Protein AF-A0A3S5BUR5-F1 (afdb_monomer_lite)

Structure (mmCIF, N/CA/C/O backbone):
data_AF-A0A3S5BUR5-F1
#
_entry.id   AF-A0A3S5BUR5-F1
#
loop_
_atom_site.group_PDB
_atom_site.id
_atom_site.type_symbol
_atom_site.la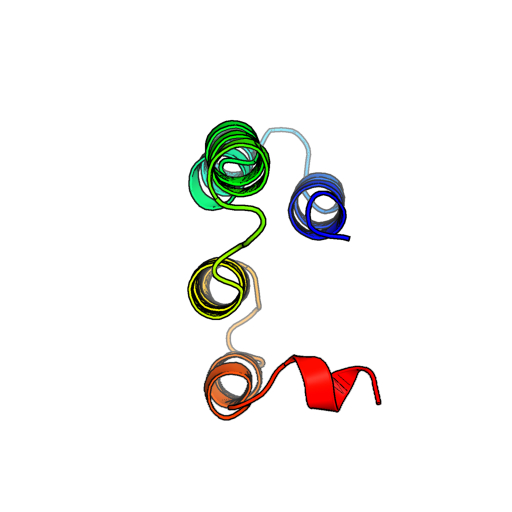bel_atom_id
_atom_site.label_alt_id
_atom_site.label_comp_id
_atom_site.label_asym_id
_atom_site.label_entity_id
_atom_site.label_seq_id
_atom_site.pdbx_PDB_ins_code
_atom_site.Cartn_x
_atom_site.Cartn_y
_atom_site.Cartn_z
_atom_site.occupancy
_atom_site.B_iso_or_equiv
_atom_site.auth_seq_id
_atom_site.auth_comp_id
_atom_site.auth_asym_id
_atom_site.auth_atom_id
_atom_site.pdbx_PDB_model_num
ATOM 1 N N . MET A 1 1 ? -0.921 -6.554 11.005 1.00 61.72 1 MET A N 1
ATOM 2 C CA . MET A 1 1 ? -1.232 -6.860 9.588 1.00 61.72 1 MET A CA 1
ATOM 3 C C . MET A 1 1 ? -1.057 -5.635 8.690 1.00 61.72 1 MET A C 1
ATOM 5 O O . MET A 1 1 ? -0.342 -5.745 7.709 1.00 61.72 1 MET A O 1
ATOM 9 N N . MET A 1 2 ? -1.622 -4.468 9.031 1.00 70.56 2 MET A N 1
ATOM 10 C CA . MET A 1 2 ? -1.570 -3.257 8.184 1.00 70.56 2 MET A CA 1
ATOM 11 C C . MET A 1 2 ? -0.170 -2.683 7.912 1.00 70.56 2 MET A C 1
ATOM 13 O O . MET A 1 2 ? 0.028 -1.988 6.928 1.00 70.56 2 MET A O 1
ATOM 17 N N . GLU A 1 3 ? 0.824 -2.967 8.745 1.00 74.56 3 GLU A N 1
ATOM 18 C CA . GLU A 1 3 ? 2.200 -2.522 8.470 1.00 74.56 3 GLU A CA 1
ATOM 19 C C . GLU A 1 3 ? 2.942 -3.476 7.529 1.00 74.56 3 GLU A C 1
ATOM 21 O O . GLU A 1 3 ? 3.960 -3.119 6.948 1.00 74.56 3 GLU A O 1
ATOM 26 N N . LEU A 1 4 ? 2.426 -4.695 7.346 1.00 79.62 4 LEU A N 1
ATOM 27 C CA . LEU A 1 4 ? 3.131 -5.743 6.619 1.00 79.62 4 LEU A CA 1
ATOM 28 C C . LEU A 1 4 ? 3.160 -5.472 5.111 1.00 79.62 4 LEU A C 1
ATOM 30 O O . LEU A 1 4 ? 4.171 -5.734 4.472 1.00 79.62 4 LEU A O 1
ATOM 34 N N . VAL A 1 5 ? 2.080 -4.929 4.544 1.00 83.31 5 VAL A N 1
ATOM 35 C CA . VAL A 1 5 ? 1.976 -4.680 3.096 1.00 83.31 5 VAL A CA 1
ATOM 36 C C . VAL A 1 5 ? 3.044 -3.690 2.606 1.00 83.31 5 VAL A C 1
ATOM 38 O O . VAL A 1 5 ? 3.839 -4.087 1.755 1.00 83.31 5 VAL A O 1
ATOM 41 N N . PRO A 1 6 ? 3.149 -2.452 3.133 1.00 87.44 6 PRO A N 1
ATOM 42 C CA . PRO A 1 6 ? 4.201 -1.528 2.708 1.00 87.44 6 PRO A CA 1
ATOM 43 C C . PRO A 1 6 ? 5.610 -2.065 2.995 1.00 87.44 6 PRO A C 1
ATOM 45 O O . PRO A 1 6 ? 6.486 -1.910 2.150 1.00 87.44 6 PRO A O 1
ATOM 48 N N . VAL A 1 7 ? 5.831 -2.766 4.116 1.00 87.81 7 VAL A N 1
ATOM 49 C CA . VAL A 1 7 ? 7.133 -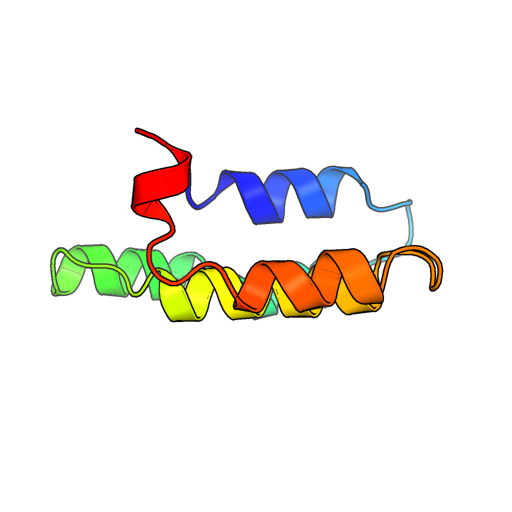3.391 4.425 1.00 87.81 7 VAL A CA 1
ATOM 50 C C . VAL A 1 7 ? 7.526 -4.431 3.373 1.00 87.81 7 VAL A C 1
ATOM 52 O O . VAL A 1 7 ? 8.658 -4.415 2.889 1.00 87.81 7 VAL A O 1
ATOM 55 N N . LEU A 1 8 ? 6.600 -5.312 2.981 1.00 87.50 8 LEU A N 1
ATOM 56 C CA . LEU A 1 8 ? 6.845 -6.311 1.941 1.00 87.50 8 LEU A CA 1
ATOM 57 C C . LEU A 1 8 ? 7.096 -5.652 0.583 1.00 87.50 8 LEU A C 1
ATOM 59 O O . LEU A 1 8 ? 8.048 -6.022 -0.096 1.00 87.50 8 LEU A O 1
ATOM 63 N N . LEU A 1 9 ? 6.296 -4.650 0.207 1.00 86.50 9 LEU A N 1
ATOM 64 C CA . LEU A 1 9 ? 6.461 -3.929 -1.058 1.00 86.50 9 LEU A CA 1
ATOM 65 C C . LEU A 1 9 ? 7.810 -3.204 -1.135 1.00 86.50 9 LEU A C 1
ATOM 67 O O . LEU A 1 9 ? 8.492 -3.292 -2.152 1.00 86.50 9 LEU A O 1
ATOM 71 N N . ILE A 1 10 ? 8.228 -2.547 -0.050 1.00 89.62 10 ILE A N 1
ATOM 72 C CA . ILE A 1 10 ? 9.545 -1.904 0.050 1.00 89.62 10 ILE A CA 1
ATOM 73 C C . ILE A 1 10 ? 10.670 -2.944 -0.030 1.00 89.62 10 ILE A C 1
ATOM 75 O O . ILE A 1 10 ? 11.700 -2.685 -0.651 1.00 89.62 10 ILE A O 1
ATOM 79 N N . GLY A 1 11 ? 10.476 -4.128 0.558 1.00 90.19 11 GLY A N 1
ATOM 80 C CA . GLY A 1 11 ? 11.427 -5.239 0.488 1.00 90.19 11 GLY A CA 1
ATOM 81 C C . GLY A 1 11 ? 11.645 -5.799 -0.924 1.00 90.19 11 GLY A C 1
ATOM 82 O O . GLY A 1 11 ? 12.675 -6.420 -1.171 1.00 90.19 11 GLY A O 1
ATOM 83 N N . LEU A 1 12 ? 10.716 -5.558 -1.856 1.00 87.50 12 LEU A N 1
ATOM 84 C CA . LEU A 1 12 ? 10.840 -5.947 -3.267 1.00 87.50 12 LEU A CA 1
ATOM 85 C C . LEU A 1 12 ? 11.586 -4.909 -4.120 1.00 87.50 12 LEU A C 1
ATOM 87 O O . LEU A 1 12 ? 11.865 -5.171 -5.292 1.00 87.50 12 LEU A O 1
ATOM 91 N N . LEU A 1 13 ? 11.891 -3.730 -3.569 1.00 88.94 13 LEU A N 1
ATOM 92 C CA . LEU A 1 13 ? 12.541 -2.657 -4.315 1.00 88.94 13 LEU A CA 1
ATOM 93 C C . LEU A 1 13 ? 14.020 -2.952 -4.565 1.00 88.94 13 LEU A C 1
ATOM 95 O O . LEU A 1 13 ? 14.755 -3.417 -3.692 1.00 88.94 13 LEU A O 1
ATOM 99 N N . LEU A 1 14 ? 14.478 -2.590 -5.759 1.00 89.31 14 LEU A N 1
ATOM 100 C CA . LEU A 1 14 ? 15.892 -2.604 -6.112 1.00 89.31 14 LEU A CA 1
ATOM 101 C C . LEU A 1 14 ? 16.609 -1.363 -5.546 1.00 89.31 14 LEU A C 1
ATOM 103 O O . LEU A 1 14 ? 15.989 -0.304 -5.372 1.00 89.31 14 LEU A O 1
ATOM 107 N N . PRO A 1 15 ? 17.932 -1.440 -5.306 1.00 92.69 15 PRO A N 1
ATOM 108 C CA . PRO A 1 15 ? 18.725 -0.272 -4.939 1.00 92.69 15 PRO A CA 1
ATOM 109 C C . PRO A 1 15 ? 18.546 0.878 -5.944 1.00 92.69 15 PRO A C 1
ATOM 111 O O . PRO A 1 15 ? 18.546 0.662 -7.154 1.00 92.69 15 PRO A O 1
ATOM 114 N N . GLY A 1 16 ? 18.403 2.108 -5.444 1.00 90.12 16 GLY A N 1
ATOM 115 C CA . GLY A 1 16 ? 18.232 3.311 -6.273 1.00 90.12 16 GLY A CA 1
ATOM 116 C C . GLY A 1 16 ? 16.782 3.678 -6.617 1.00 90.12 16 GLY A C 1
ATOM 117 O O . GLY A 1 16 ? 16.551 4.741 -7.186 1.00 90.12 16 GLY A O 1
ATOM 118 N N . GLN A 1 17 ? 15.787 2.875 -6.224 1.00 90.00 17 GLN A N 1
ATOM 119 C CA . GLN A 1 17 ? 14.362 3.171 -6.444 1.00 90.00 17 GLN A CA 1
ATOM 120 C C . GLN A 1 17 ? 13.757 4.091 -5.358 1.00 90.00 17 GLN A C 1
ATOM 122 O O . GLN A 1 17 ? 12.683 3.813 -4.828 1.00 90.00 17 GLN A O 1
ATOM 127 N N . ALA A 1 18 ? 14.438 5.192 -5.015 1.00 91.56 18 ALA A N 1
ATOM 128 C CA . ALA A 1 18 ? 14.023 6.100 -3.934 1.00 91.56 18 ALA A CA 1
ATOM 129 C C . ALA A 1 18 ? 12.623 6.701 -4.161 1.00 91.56 18 ALA A C 1
ATOM 131 O O . ALA A 1 18 ? 11.764 6.580 -3.300 1.00 91.56 18 ALA A O 1
ATOM 132 N N . ASN A 1 19 ? 12.337 7.203 -5.367 1.00 91.19 19 ASN A N 1
ATOM 133 C CA . ASN A 1 19 ? 11.011 7.747 -5.697 1.00 91.19 19 ASN A CA 1
ATOM 134 C C . ASN A 1 19 ? 9.880 6.725 -5.504 1.00 91.19 19 ASN A C 1
ATOM 136 O O . ASN A 1 19 ? 8.751 7.079 -5.177 1.00 91.19 19 ASN A O 1
ATOM 140 N N . LEU A 1 20 ? 10.175 5.448 -5.756 1.00 87.81 20 LEU A N 1
ATOM 141 C CA . LEU A 1 20 ? 9.196 4.377 -5.657 1.00 87.81 20 LEU A CA 1
ATOM 142 C C . LEU A 1 20 ? 8.948 3.980 -4.198 1.00 87.81 20 LEU A C 1
ATOM 144 O O . LEU A 1 20 ? 7.804 3.738 -3.821 1.00 87.81 20 LEU A O 1
ATOM 148 N N . ARG A 1 21 ? 10.005 3.986 -3.377 1.00 91.38 21 ARG A N 1
ATOM 149 C CA . ARG A 1 21 ? 9.907 3.881 -1.917 1.00 91.38 21 ARG A CA 1
ATOM 150 C C . ARG A 1 21 ? 9.039 5.002 -1.355 1.00 91.38 21 ARG A C 1
ATOM 152 O O . ARG A 1 21 ? 8.044 4.700 -0.705 1.00 91.38 21 ARG A O 1
ATOM 159 N N . ASP A 1 22 ? 9.365 6.253 -1.672 1.00 91.06 22 ASP A N 1
ATOM 160 C CA . ASP A 1 22 ? 8.633 7.420 -1.173 1.00 91.06 22 ASP A CA 1
ATOM 161 C C . ASP A 1 22 ? 7.155 7.345 -1.572 1.00 91.06 22 ASP A C 1
ATOM 163 O O . ASP A 1 22 ? 6.266 7.640 -0.778 1.00 91.06 22 ASP A O 1
ATOM 167 N N . HIS A 1 23 ? 6.871 6.881 -2.793 1.00 87.94 23 HIS A N 1
ATOM 168 C CA . HIS A 1 23 ? 5.503 6.688 -3.255 1.00 87.94 23 HIS A CA 1
ATOM 169 C C . HIS A 1 23 ? 4.741 5.617 -2.456 1.00 87.94 23 HIS A C 1
ATOM 171 O O . HIS A 1 23 ? 3.578 5.841 -2.119 1.00 87.94 23 HIS A O 1
ATOM 177 N N . ILE A 1 24 ? 5.371 4.476 -2.142 1.00 89.94 24 ILE A N 1
ATOM 178 C CA . ILE A 1 24 ? 4.765 3.431 -1.298 1.00 89.94 24 ILE A CA 1
ATOM 179 C C . ILE A 1 24 ? 4.489 3.981 0.106 1.00 89.94 24 ILE A C 1
ATOM 181 O O . ILE A 1 24 ? 3.384 3.814 0.620 1.00 89.94 24 ILE A O 1
ATOM 185 N N . GLU A 1 25 ? 5.468 4.654 0.713 1.00 89.81 25 GLU A N 1
ATOM 186 C CA . GLU A 1 25 ? 5.351 5.214 2.064 1.00 89.81 25 GLU A CA 1
ATOM 187 C C . GLU A 1 25 ? 4.233 6.266 2.140 1.00 89.81 25 GLU A C 1
ATOM 189 O O . GLU A 1 25 ? 3.400 6.214 3.044 1.00 89.81 25 GLU A O 1
ATOM 194 N N . GLN A 1 26 ? 4.134 7.149 1.142 1.00 88.44 26 GLN A N 1
ATOM 195 C CA . GLN A 1 26 ? 3.064 8.149 1.046 1.00 88.44 26 GLN A CA 1
ATOM 196 C C . GLN A 1 26 ? 1.681 7.526 0.825 1.00 88.44 26 GLN A C 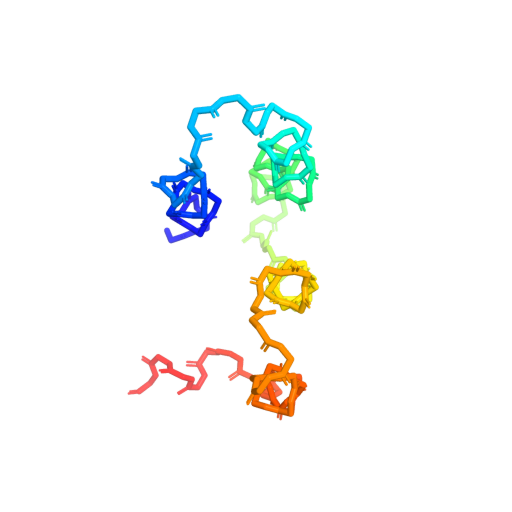1
ATOM 198 O O . GLN A 1 26 ? 0.702 7.962 1.426 1.00 88.44 26 GLN A O 1
ATOM 203 N N . GLN A 1 27 ? 1.572 6.515 -0.042 1.00 88.19 27 GLN A N 1
ATOM 204 C CA . GLN A 1 27 ? 0.297 5.838 -0.301 1.00 88.19 27 GLN A CA 1
ATOM 205 C C . GLN A 1 27 ? -0.226 5.108 0.938 1.00 88.19 27 GLN A C 1
ATOM 207 O O . GLN A 1 27 ? -1.436 5.039 1.134 1.00 88.19 27 GLN A O 1
ATOM 212 N N . PHE A 1 28 ? 0.654 4.560 1.773 1.00 88.56 28 PHE A N 1
ATOM 213 C CA . PHE A 1 28 ? 0.252 3.755 2.922 1.00 88.56 28 PHE A CA 1
ATOM 214 C C . PHE A 1 28 ? 0.299 4.469 4.267 1.00 88.56 28 PHE A C 1
ATOM 216 O O . PHE A 1 28 ? 0.105 3.764 5.252 1.00 88.56 28 PHE A O 1
ATOM 223 N N . ASP A 1 29 ? 0.503 5.795 4.307 1.00 85.31 29 ASP A N 1
ATOM 224 C CA . ASP A 1 29 ? 0.656 6.636 5.511 1.00 85.31 29 ASP A CA 1
ATOM 225 C C . ASP A 1 29 ? 0.131 5.971 6.799 1.00 85.31 29 ASP A C 1
ATOM 227 O O . ASP A 1 29 ? -1.051 6.046 7.180 1.00 85.31 29 ASP A O 1
ATOM 231 N N . LEU A 1 30 ? 1.044 5.223 7.424 1.00 83.06 30 LEU A N 1
ATOM 232 C CA . LEU A 1 30 ? 0.730 4.350 8.545 1.00 83.06 30 LEU A CA 1
ATOM 233 C C . LEU A 1 30 ? 0.523 5.165 9.817 1.00 83.06 30 LEU A C 1
ATOM 235 O O . LEU A 1 30 ? -0.242 4.738 10.678 1.00 83.06 30 LEU A O 1
ATOM 239 N N . GLU A 1 31 ? 1.145 6.341 9.915 1.00 87.12 31 GLU A N 1
ATOM 240 C CA . GLU A 1 31 ? 0.992 7.264 11.039 1.00 87.12 31 GLU A CA 1
ATOM 241 C C . GLU A 1 31 ? -0.431 7.824 11.088 1.00 87.12 31 GLU A C 1
ATOM 243 O O . GLU A 1 31 ? -1.106 7.713 12.117 1.00 87.12 31 GLU A O 1
ATOM 248 N N . THR A 1 32 ? -0.945 8.327 9.960 1.00 87.06 32 THR A N 1
ATOM 249 C CA . THR A 1 32 ? -2.336 8.805 9.880 1.00 87.06 32 THR A CA 1
ATOM 250 C C . THR A 1 32 ? -3.320 7.667 10.157 1.00 87.06 32 THR A C 1
ATOM 252 O O . THR A 1 32 ? -4.271 7.822 10.925 1.00 87.06 32 THR A O 1
ATOM 255 N N . THR A 1 33 ? -3.066 6.485 9.589 1.00 85.62 33 THR A N 1
ATOM 256 C CA . THR A 1 33 ? -3.916 5.300 9.785 1.00 85.62 33 THR A CA 1
ATOM 257 C C . THR A 1 33 ? -3.940 4.843 11.251 1.00 85.62 33 THR A C 1
ATOM 259 O O . THR A 1 33 ? -4.996 4.509 11.790 1.00 85.62 33 THR A O 1
ATOM 262 N N . ARG A 1 34 ? -2.783 4.849 11.922 1.00 87.62 34 ARG A N 1
ATOM 263 C CA . ARG A 1 34 ? -2.638 4.515 13.345 1.00 87.62 34 ARG A CA 1
ATOM 264 C C . ARG A 1 34 ? -3.334 5.537 14.237 1.00 87.62 34 ARG A C 1
ATOM 266 O O . ARG A 1 34 ? -4.006 5.140 15.187 1.00 87.62 34 ARG A O 1
ATOM 273 N N . SER A 1 35 ? -3.200 6.821 13.917 1.00 88.75 35 SER A N 1
ATOM 274 C CA . SER A 1 35 ? -3.864 7.903 14.650 1.00 88.75 35 SER A CA 1
ATOM 275 C C . SER A 1 35 ? -5.384 7.760 14.567 1.00 88.75 35 SER A C 1
ATOM 277 O O . SER A 1 35 ? -6.052 7.728 15.598 1.00 88.75 35 SER A O 1
ATOM 279 N N . GLN A 1 36 ? -5.926 7.520 13.367 1.00 88.06 36 GLN A N 1
ATOM 280 C CA . GLN A 1 36 ? -7.356 7.263 13.181 1.00 88.06 36 GLN A CA 1
ATOM 281 C C . GLN A 1 36 ? -7.841 6.064 14.010 1.00 88.06 36 GLN A C 1
ATOM 283 O O . GLN A 1 36 ? -8.897 6.139 14.640 1.00 88.06 36 GLN A O 1
ATOM 288 N N . LEU A 1 37 ? -7.084 4.962 14.025 1.00 89.56 37 LEU A N 1
ATOM 289 C CA . LEU A 1 37 ? -7.434 3.782 14.817 1.00 89.56 37 LEU A CA 1
ATOM 290 C C . LEU A 1 37 ? -7.451 4.094 16.318 1.00 89.56 37 LEU A C 1
ATOM 292 O O . LEU A 1 37 ? -8.353 3.642 17.019 1.00 89.56 37 LEU A O 1
ATOM 296 N N . ALA A 1 38 ? -6.479 4.863 16.808 1.00 93.06 38 ALA A N 1
ATOM 297 C CA . ALA A 1 38 ? -6.415 5.257 18.211 1.00 93.06 38 ALA A CA 1
ATOM 298 C C . ALA A 1 38 ? -7.587 6.170 18.617 1.00 93.06 38 ALA A C 1
ATOM 300 O O . ALA A 1 38 ? -8.118 6.025 19.715 1.00 93.06 38 ALA A O 1
ATOM 301 N N . GLU A 1 39 ? -8.005 7.081 17.736 1.00 93.25 39 GLU A N 1
ATOM 302 C CA . GLU A 1 39 ? -9.086 8.040 17.998 1.00 93.25 39 GLU A CA 1
ATOM 303 C C . GLU A 1 39 ? -10.484 7.433 17.847 1.00 93.25 39 GLU A C 1
ATOM 305 O O . GLU A 1 39 ? -11.382 7.721 18.636 1.00 93.25 39 GLU A O 1
ATOM 310 N N . THR A 1 40 ? -10.686 6.603 16.822 1.00 91.75 40 THR A N 1
ATOM 311 C CA . THR A 1 40 ? -12.018 6.112 16.433 1.00 91.75 40 THR A CA 1
ATOM 312 C C . THR A 1 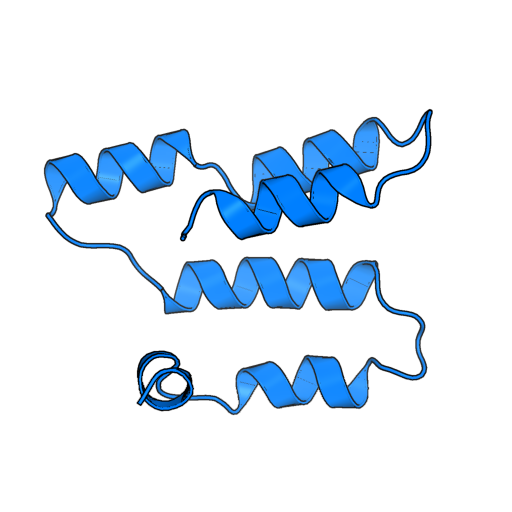40 ? -12.260 4.650 16.790 1.00 91.75 40 THR A C 1
ATOM 314 O O . THR A 1 40 ? -13.397 4.193 16.731 1.00 91.75 40 THR A O 1
ATOM 317 N N . GLY A 1 41 ? -11.210 3.893 17.128 1.00 90.38 41 GLY A N 1
ATOM 318 C CA . GLY A 1 41 ? -11.275 2.443 17.334 1.00 90.38 41 GLY A CA 1
ATOM 319 C C . GLY A 1 41 ? -11.456 1.634 16.044 1.00 90.38 41 GLY A C 1
ATOM 320 O O . GLY A 1 41 ? -11.574 0.409 16.095 1.00 90.38 41 GLY A O 1
ATOM 321 N N . HIS A 1 42 ? -11.466 2.294 14.883 1.00 86.06 42 HIS A N 1
ATOM 322 C CA . HIS A 1 42 ? -11.761 1.683 13.595 1.00 86.06 42 HIS A CA 1
ATOM 323 C C . HIS A 1 42 ? -10.754 2.098 12.526 1.00 86.06 42 HIS A C 1
ATOM 325 O O . HIS A 1 42 ? -10.057 3.105 12.636 1.00 86.06 42 HIS A O 1
ATOM 331 N N . VAL A 1 43 ? -10.699 1.314 11.450 1.00 85.25 43 VAL A N 1
ATOM 332 C CA . VAL A 1 43 ? -9.882 1.624 10.281 1.00 85.25 43 VAL A CA 1
ATOM 333 C C . VAL A 1 43 ? -10.647 1.297 9.006 1.00 85.25 43 VAL A C 1
ATOM 335 O O . VAL A 1 43 ? -11.311 0.263 8.917 1.00 85.25 43 VAL A O 1
ATOM 338 N N . GLN A 1 44 ? -10.562 2.175 8.007 1.00 83.00 44 GLN A N 1
ATOM 339 C CA . GLN A 1 44 ? -11.282 1.990 6.749 1.00 83.00 44 GLN A CA 1
ATOM 340 C C . GLN A 1 44 ? -10.524 1.028 5.824 1.00 83.00 44 GLN A C 1
ATOM 342 O O . GLN A 1 44 ? -9.706 1.444 4.999 1.00 83.00 44 GLN A O 1
ATOM 347 N N . LEU A 1 45 ? -10.818 -0.269 5.938 1.00 82.31 45 LEU A N 1
ATOM 348 C CA . LEU A 1 45 ? -10.157 -1.319 5.152 1.00 82.31 45 LEU A CA 1
ATOM 349 C C . LEU A 1 45 ? -10.350 -1.159 3.639 1.00 82.31 45 LEU A C 1
ATOM 351 O O . LEU A 1 45 ? -9.404 -1.389 2.895 1.00 82.31 45 LEU A O 1
ATOM 355 N N . ALA A 1 46 ? -11.516 -0.695 3.180 1.00 83.38 46 ALA A N 1
ATOM 356 C CA . ALA A 1 46 ? -11.764 -0.471 1.752 1.00 83.38 46 ALA A CA 1
ATOM 357 C C . ALA A 1 46 ? -10.786 0.553 1.144 1.00 83.38 46 ALA A C 1
ATOM 359 O O . ALA A 1 46 ? -10.198 0.320 0.091 1.00 83.38 46 ALA A O 1
ATOM 360 N N . GLY A 1 47 ? -10.538 1.663 1.849 1.00 84.69 47 GLY A N 1
ATOM 361 C CA . GLY A 1 47 ? -9.564 2.665 1.410 1.00 84.69 47 GLY A CA 1
ATOM 362 C C . GLY A 1 47 ? -8.130 2.135 1.452 1.00 84.69 47 GLY A C 1
ATOM 363 O O . GLY A 1 47 ? -7.307 2.483 0.611 1.00 84.69 47 GLY A O 1
ATOM 364 N N . TYR A 1 48 ? -7.829 1.253 2.405 1.00 85.31 48 TYR A N 1
ATOM 365 C CA . TYR A 1 48 ? -6.540 0.574 2.465 1.00 85.31 48 TYR A CA 1
ATOM 366 C C . TYR A 1 48 ? -6.339 -0.393 1.283 1.00 85.31 48 TYR A C 1
ATOM 368 O O . TYR A 1 48 ? -5.272 -0.381 0.666 1.00 85.31 48 TYR A O 1
ATOM 376 N N . ALA A 1 49 ? -7.365 -1.172 0.930 1.00 85.88 49 ALA A N 1
ATOM 377 C CA . ALA A 1 49 ? -7.344 -2.106 -0.192 1.00 85.88 49 ALA A CA 1
ATOM 378 C C . ALA A 1 49 ? -7.147 -1.392 -1.537 1.00 85.88 49 ALA A C 1
ATOM 380 O O . ALA A 1 49 ? -6.267 -1.781 -2.300 1.00 85.88 49 ALA A O 1
ATOM 381 N N . GLU A 1 50 ? -7.873 -0.301 -1.801 1.00 88.50 50 GLU A N 1
ATOM 382 C CA . GLU A 1 50 ? -7.722 0.456 -3.055 1.00 88.50 50 GLU A CA 1
ATOM 383 C C . GLU A 1 50 ? -6.302 0.997 -3.260 1.00 88.50 50 GLU A C 1
ATOM 385 O O . GLU A 1 50 ? -5.775 0.965 -4.371 1.00 88.50 50 GLU A O 1
ATOM 390 N N . ARG A 1 51 ? -5.637 1.441 -2.187 1.00 88.44 51 ARG A N 1
ATOM 391 C CA . ARG A 1 51 ? -4.241 1.908 -2.258 1.00 88.44 51 ARG A CA 1
ATOM 392 C C . ARG A 1 51 ? -3.288 0.762 -2.593 1.00 88.44 51 ARG A C 1
ATOM 394 O O . ARG A 1 51 ? -2.417 0.916 -3.446 1.00 88.44 51 ARG A O 1
ATOM 401 N N . ALA A 1 52 ? -3.501 -0.413 -1.999 1.00 87.00 52 ALA A N 1
ATOM 402 C CA . ALA A 1 52 ? -2.730 -1.606 -2.336 1.00 87.00 52 ALA A CA 1
ATOM 403 C C . ALA A 1 52 ? -2.936 -2.042 -3.793 1.00 87.00 52 ALA A C 1
ATOM 405 O O . ALA A 1 52 ? -1.955 -2.251 -4.507 1.00 87.00 52 ALA A O 1
ATOM 406 N N . ILE A 1 53 ? -4.184 -2.113 -4.262 1.00 90.00 53 ILE A N 1
ATOM 407 C CA . ILE A 1 53 ? -4.507 -2.488 -5.646 1.00 90.00 53 ILE A CA 1
ATOM 408 C C . ILE A 1 53 ? -3.933 -1.456 -6.629 1.00 90.00 53 ILE A C 1
ATOM 410 O O . ILE A 1 53 ? -3.339 -1.834 -7.639 1.00 90.00 53 ILE A O 1
ATOM 414 N N . GLY A 1 54 ? -4.035 -0.159 -6.325 1.00 89.38 54 GLY A N 1
ATOM 415 C CA . GLY A 1 54 ? -3.463 0.913 -7.142 1.00 89.38 54 GLY A CA 1
ATOM 416 C C . GLY A 1 54 ? -1.941 0.815 -7.288 1.00 89.38 54 GLY A C 1
ATOM 417 O O . GLY A 1 54 ? -1.409 1.018 -8.381 1.00 89.38 54 GLY A O 1
ATOM 418 N N . LEU A 1 55 ? -1.233 0.433 -6.220 1.00 86.75 55 LEU A N 1
ATOM 419 C CA . LEU A 1 55 ? 0.192 0.113 -6.302 1.00 86.75 55 LEU A CA 1
ATOM 420 C C . LEU A 1 55 ? 0.435 -1.154 -7.125 1.00 86.75 55 LEU A C 1
ATOM 422 O O . LEU A 1 55 ? 1.276 -1.135 -8.020 1.00 86.75 55 LEU A O 1
ATOM 426 N N . MET A 1 56 ? -0.326 -2.229 -6.911 1.00 87.50 56 MET A N 1
ATOM 427 C CA . MET A 1 56 ? -0.182 -3.459 -7.698 1.00 87.50 56 MET A CA 1
ATOM 428 C C . MET A 1 56 ? -0.337 -3.208 -9.203 1.00 87.50 56 MET A C 1
ATOM 430 O O . MET A 1 56 ? 0.468 -3.730 -9.967 1.00 87.50 56 MET A O 1
ATOM 434 N N . GLN A 1 57 ? -1.275 -2.359 -9.633 1.00 88.06 57 GLN A N 1
ATOM 435 C CA . GLN A 1 57 ? -1.446 -1.991 -11.048 1.00 88.06 57 GLN A CA 1
ATOM 436 C C . GLN A 1 57 ? -0.223 -1.286 -11.651 1.00 88.06 57 GLN A C 1
ATOM 438 O O . GLN A 1 57 ? 0.020 -1.389 -12.846 1.00 88.06 57 GLN A O 1
ATOM 443 N N . ARG A 1 58 ? 0.555 -0.555 -10.845 1.00 83.81 58 ARG A N 1
ATOM 444 C CA . ARG A 1 58 ? 1.772 0.131 -11.312 1.00 83.81 58 ARG A CA 1
ATOM 445 C C . ARG A 1 58 ? 2.993 -0.786 -11.341 1.00 83.81 58 ARG A C 1
ATOM 447 O O . ARG A 1 58 ? 3.911 -0.552 -12.120 1.00 83.81 58 ARG A O 1
ATOM 454 N N . PHE A 1 59 ? 3.027 -1.781 -10.458 1.00 80.56 59 PHE A N 1
ATOM 455 C CA . PHE A 1 59 ? 4.178 -2.664 -10.257 1.00 80.56 59 PHE A CA 1
ATOM 456 C C . PHE A 1 59 ? 4.093 -3.975 -11.038 1.00 80.56 59 PHE A C 1
ATOM 458 O O . PHE A 1 59 ? 5.123 -4.540 -11.412 1.00 80.56 59 PHE A O 1
ATOM 465 N N . CYS A 1 60 ? 2.889 -4.508 -11.229 1.00 85.31 60 CYS A N 1
ATOM 466 C CA . CYS A 1 60 ? 2.706 -5.769 -11.927 1.00 85.31 60 CYS A CA 1
ATOM 467 C C . CYS A 1 60 ? 2.975 -5.589 -13.424 1.00 85.31 60 CYS A C 1
ATOM 469 O O . CYS A 1 60 ? 2.733 -4.534 -14.000 1.00 85.31 60 CYS A O 1
ATOM 471 N N . ALA A 1 61 ? 3.506 -6.630 -14.069 1.00 89.06 61 ALA A N 1
ATOM 472 C CA . ALA A 1 61 ? 3.614 -6.617 -15.526 1.00 89.06 61 ALA A CA 1
ATOM 473 C C . ALA A 1 61 ? 2.212 -6.651 -16.160 1.00 89.06 61 ALA A C 1
ATOM 475 O O . ALA A 1 61 ? 1.347 -7.314 -15.582 1.00 89.06 61 ALA A O 1
ATOM 476 N N . PRO A 1 62 ? 2.039 -6.106 -17.3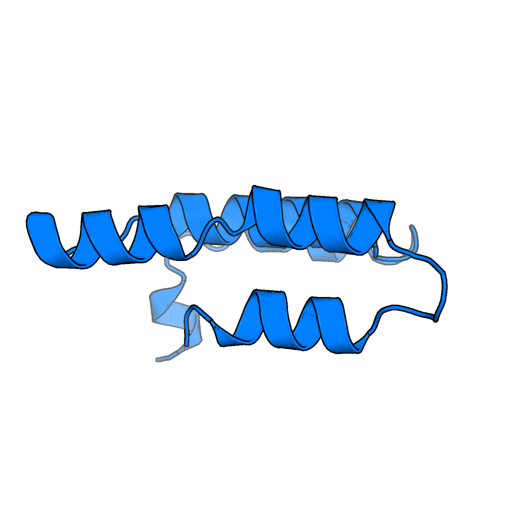82 1.00 92.00 62 PRO A N 1
ATOM 477 C CA . PRO A 1 62 ? 0.733 -5.988 -18.042 1.00 92.00 62 PRO A CA 1
ATOM 478 C C . PRO A 1 62 ? -0.073 -7.289 -18.129 1.00 92.00 62 PRO A C 1
ATOM 480 O O . PRO A 1 62 ? -1.296 -7.282 -18.105 1.00 92.00 62 PRO A O 1
ATOM 483 N N . ALA A 1 63 ? 0.613 -8.435 -18.177 1.00 95.25 63 ALA A N 1
ATOM 484 C CA . ALA A 1 63 ? -0.012 -9.757 -18.170 1.00 95.25 63 ALA A CA 1
ATOM 485 C C . ALA A 1 63 ? -0.856 -10.065 -16.914 1.00 95.25 63 ALA A C 1
ATOM 487 O O . ALA A 1 63 ? -1.496 -11.104 -16.896 1.00 95.25 63 ALA A O 1
ATOM 488 N N . ARG A 1 64 ? -0.807 -9.222 -15.873 1.00 94.38 64 ARG A N 1
ATOM 489 C CA . ARG A 1 64 ? -1.548 -9.372 -14.608 1.00 94.38 64 ARG A CA 1
ATOM 490 C C . ARG A 1 64 ? -2.597 -8.279 -14.395 1.00 94.38 64 ARG A C 1
ATOM 492 O O . ARG A 1 64 ? -3.211 -8.236 -13.332 1.00 94.38 64 ARG A O 1
ATOM 499 N N . ASP A 1 65 ? -2.778 -7.368 -15.350 1.00 93.06 65 ASP A N 1
ATOM 500 C CA . ASP A 1 65 ? -3.662 -6.213 -15.170 1.00 93.06 65 ASP A CA 1
ATOM 501 C C . ASP A 1 65 ? -5.119 -6.644 -14.948 1.00 93.06 65 ASP A C 1
ATOM 503 O O . ASP A 1 65 ? -5.808 -6.062 -14.107 1.00 93.06 65 ASP A O 1
ATOM 507 N N . GLU A 1 66 ? -5.573 -7.693 -15.645 1.00 95.31 66 GLU A N 1
ATOM 508 C CA . GLU A 1 66 ? -6.916 -8.254 -15.468 1.00 95.31 66 GLU A CA 1
ATOM 509 C C . GLU A 1 66 ? -7.093 -8.876 -14.081 1.00 95.31 66 GLU A C 1
ATOM 511 O O . GLU A 1 66 ? -8.074 -8.581 -13.399 1.00 95.31 66 GLU A O 1
ATOM 516 N N . GLU A 1 67 ? -6.153 -9.704 -13.622 1.00 94.50 67 GLU A N 1
ATOM 517 C CA . GLU A 1 67 ? -6.221 -10.302 -12.286 1.00 94.50 67 GLU A CA 1
ATOM 518 C C . GLU A 1 67 ? -6.179 -9.244 -11.183 1.00 94.50 67 GLU A C 1
ATOM 520 O O . GLU A 1 67 ? -6.923 -9.343 -10.208 1.00 94.50 67 GLU A O 1
ATOM 525 N N . VAL A 1 68 ? -5.356 -8.203 -11.341 1.00 93.44 68 VAL A N 1
ATOM 526 C CA . VAL A 1 68 ? -5.307 -7.088 -10.388 1.00 93.44 68 VAL A CA 1
ATOM 527 C C . VAL A 1 68 ? -6.622 -6.303 -10.398 1.00 93.44 68 VAL A C 1
ATOM 529 O O . VAL A 1 68 ? -7.084 -5.885 -9.337 1.00 93.44 68 VAL A O 1
ATOM 532 N N . ALA A 1 69 ? -7.259 -6.117 -11.558 1.00 92.69 69 ALA A N 1
ATOM 533 C CA . ALA A 1 69 ? -8.562 -5.460 -11.641 1.00 92.69 69 ALA A CA 1
ATOM 534 C C . ALA A 1 69 ? -9.657 -6.249 -10.902 1.00 92.69 69 ALA A C 1
ATOM 536 O O . ALA A 1 69 ? -10.433 -5.639 -10.165 1.00 92.69 69 ALA A O 1
ATOM 537 N N . ARG A 1 70 ? -9.662 -7.586 -11.016 1.00 92.69 70 ARG A N 1
ATOM 538 C CA . ARG A 1 70 ? -10.623 -8.468 -10.324 1.00 92.69 70 ARG A CA 1
ATOM 539 C C . ARG A 1 70 ? -10.549 -8.384 -8.800 1.00 92.69 70 ARG A C 1
ATOM 541 O O . ARG A 1 70 ? -11.539 -8.661 -8.136 1.00 92.69 70 ARG A O 1
ATOM 548 N N . LEU A 1 71 ? -9.424 -7.952 -8.220 1.00 89.88 71 LEU A N 1
ATOM 549 C CA . LEU A 1 71 ? -9.324 -7.741 -6.767 1.00 89.88 71 LEU A CA 1
ATOM 550 C C . LEU A 1 71 ? -10.330 -6.702 -6.242 1.00 89.88 71 LEU A C 1
ATOM 552 O O . LEU A 1 71 ? -10.658 -6.733 -5.060 1.00 89.88 71 LEU A O 1
ATOM 556 N N . ARG A 1 72 ? -10.838 -5.807 -7.102 1.00 89.56 72 ARG A N 1
ATOM 557 C CA . ARG A 1 72 ? -11.880 -4.831 -6.742 1.00 89.56 72 ARG A CA 1
ATOM 558 C C . ARG A 1 72 ? -13.284 -5.423 -6.653 1.00 89.56 72 ARG A C 1
ATOM 560 O O . ARG A 1 72 ? -14.172 -4.773 -6.118 1.00 89.56 72 ARG A O 1
ATOM 567 N N . GLU A 1 73 ? -13.489 -6.633 -7.165 1.00 89.75 73 GLU A N 1
ATOM 568 C CA . GLU A 1 73 ? -14.773 -7.345 -7.091 1.00 89.75 73 GLU A CA 1
ATOM 569 C C . GLU A 1 73 ? -14.987 -8.000 -5.714 1.00 89.75 73 GLU A C 1
ATOM 571 O O . GLU A 1 73 ? -16.056 -8.531 -5.428 1.00 89.75 73 GLU A O 1
ATOM 576 N N . ILE A 1 74 ? -13.973 -7.969 -4.844 1.00 86.06 74 ILE A N 1
ATOM 577 C CA . ILE A 1 74 ? -14.030 -8.523 -3.492 1.00 86.06 74 ILE A CA 1
ATOM 578 C C . ILE A 1 74 ? -14.708 -7.499 -2.573 1.00 86.06 74 ILE A C 1
ATOM 580 O O . ILE A 1 74 ? -14.082 -6.539 -2.124 1.00 86.06 74 ILE A O 1
ATOM 584 N N . GLU A 1 75 ? -15.996 -7.709 -2.296 1.00 78.25 75 GLU A N 1
ATOM 585 C C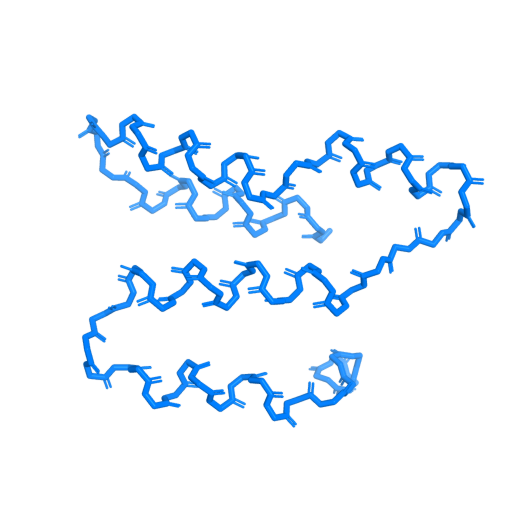A . GLU A 1 75 ? -16.824 -6.764 -1.529 1.00 78.25 75 GLU A CA 1
ATOM 586 C C . GLU A 1 75 ? -16.546 -6.786 -0.020 1.00 78.25 75 GLU A C 1
ATOM 588 O O . GLU A 1 75 ? -16.537 -5.734 0.622 1.00 78.25 75 GLU A O 1
ATOM 593 N N . ASP A 1 76 ? -16.281 -7.964 0.550 1.00 79.75 76 ASP A N 1
ATOM 594 C CA . ASP A 1 76 ? -15.923 -8.107 1.959 1.00 79.75 76 ASP A CA 1
ATOM 595 C C . ASP A 1 76 ? -14.555 -8.798 2.101 1.00 79.75 76 ASP A C 1
ATOM 597 O O . ASP A 1 76 ? -14.444 -10.026 2.026 1.00 79.75 76 ASP A O 1
ATOM 601 N N . PRO A 1 77 ? -13.478 -8.022 2.332 1.00 70.69 77 PRO A N 1
ATOM 602 C CA . PRO A 1 77 ? -12.144 -8.576 2.487 1.00 70.69 77 PRO A CA 1
ATOM 603 C C . PRO A 1 77 ? -11.991 -9.426 3.753 1.00 70.69 77 PRO A C 1
ATOM 605 O O . PRO A 1 77 ? -10.993 -10.129 3.873 1.00 70.69 77 PRO A O 1
ATOM 608 N N . VAL A 1 78 ? -12.936 -9.392 4.699 1.00 73.88 78 VAL A N 1
ATOM 609 C CA . VAL A 1 78 ? -12.934 -10.302 5.852 1.00 73.88 78 VAL A CA 1
ATOM 610 C C . VAL A 1 78 ? -13.303 -11.723 5.423 1.00 73.88 78 VAL A C 1
ATOM 612 O O . VAL A 1 78 ? -12.791 -12.675 6.012 1.00 73.88 78 VAL A O 1
ATOM 615 N N . GLU A 1 79 ? -14.112 -11.900 4.372 1.00 71.06 79 GLU A N 1
ATOM 616 C CA . GLU A 1 79 ? -14.463 -13.237 3.864 1.00 71.06 79 GLU A CA 1
ATOM 617 C C . GLU A 1 79 ? -13.258 -14.001 3.322 1.00 71.06 79 GLU A C 1
ATOM 619 O O . GLU A 1 79 ? -13.223 -15.222 3.425 1.00 71.06 79 GLU A O 1
ATOM 624 N N . LEU A 1 80 ? -12.234 -13.298 2.830 1.00 63.81 80 LEU A N 1
ATOM 625 C CA . LEU A 1 80 ? -10.963 -13.901 2.409 1.00 63.81 80 LEU A CA 1
ATOM 626 C C . LEU A 1 80 ? -10.203 -14.596 3.548 1.00 63.81 80 LEU A C 1
ATOM 628 O O . LEU A 1 80 ? -9.337 -15.426 3.276 1.00 63.81 80 LEU A O 1
ATOM 632 N N . PHE A 1 81 ? -10.471 -14.229 4.802 1.00 64.12 81 PHE A N 1
ATOM 633 C CA . PHE A 1 81 ? -9.785 -14.765 5.982 1.00 64.12 81 PHE A CA 1
ATOM 634 C C . PHE A 1 81 ? -10.658 -15.722 6.804 1.00 64.12 81 PHE A C 1
ATOM 636 O O . PHE A 1 81 ? -10.248 -16.116 7.899 1.00 64.12 81 PHE A O 1
ATOM 643 N N . ARG A 1 82 ? -11.857 -16.048 6.313 1.00 59.56 82 ARG A N 1
ATOM 644 C CA . ARG A 1 82 ? -12.788 -16.990 6.938 1.00 59.56 82 ARG A CA 1
ATOM 645 C C . ARG A 1 82 ? -12.473 -18.419 6.493 1.00 59.56 82 ARG A C 1
ATOM 647 O O . ARG A 1 82 ? -12.538 -19.311 7.366 1.00 59.56 82 ARG A O 1
#

Organism: NCBI:txid117903

Foldseek 3Di:
DLVVLLVVVLVPDDPPPVVLNVLSCVLSVVVVQVVCCVVPVDGDVLSSQVSSLVNCCVPPDPVCNVVSVCSNVCPDVVVVVD

Secondary structure (DSSP, 8-state):
-TTHHHHHHHHTPPTT-HHHHHHHHHHT-HHHHHHHHHHHS---HHHHHHHHHHHHHHHS-GGGHHHHHHGGG-S-TTGGG-

Sequence (82 aa):
MMELVPVLLIGLLLPGQANLRDHIEQQFDLETTRSQLAETGHVQLAGYAERAIGLMQRFCAPARDEEVARLREIEDPVELFR

InterPro domains:
  IPR008862 T-complex 11 [PF05794] (9-82)
  IPR008862 T-complex 11 [PTHR12832] (10-82)

pLDDT: mean 86.02, std 7.48, range [59.56, 95.31]

Radius of gyration: 13.86 Å; chains: 1; bounding box: 36×26×36 Å